Protein AF-A0A8S0ZXY7-F1 (afdb_monomer_lite)

Secondary structure (DSSP, 8-state):
----HHHHHHHHHHHHHHHHTT----S--EETTEEP-HHHHHHHHHHTTHHHHHHHTTTHHHHHHHTTS-S-HHHHHHHHHHHHHHTHHHHHHHTSSS--HHHHHHHHHHHHHHTTS----------

Organism: Arctia plantaginis (NCBI:txid874455)

Radius of gyration: 17.63 Å; chains: 1; bounding box: 28×40×70 Å

Sequence (127 aa):
MDDAPERRGWVERLLAFMEERRTPIAACPTISKQPLDLYRLYLLVRDRGGFVEVTKNKTWKDIAGLLGIGASSSAAYTLRKHYTKNLLAYECHFDRGGIDPQPIINQVEASTKKKGGKSNSTSSAVF

InterPro domains:
  IPR001606 ARID DNA-binding domain [PF01388] (7-91)
  IPR001606 ARID DNA-binding domain [PS51011] (4-95)
  IPR001606 ARID DNA-binding domain [SM00501] (5-96)
  IPR021906 SWI/SNF-like complex subunit BAF250/Osa [PTHR12656] (1-125)
  IPR036431 ARID DNA-binding domain superfamily [G3DSA:1.10.150.60] (1-110)
  IPR036431 ARID DNA-binding domain superfamily [SSF46774] (2-103)

pLDDT: mean 79.05, std 14.2, range [39.28, 92.12]

Structure (mmCIF, N/CA/C/O backbone):
data_AF-A0A8S0ZXY7-F1
#
_entry.id   AF-A0A8S0ZXY7-F1
#
loop_
_atom_site.group_PDB
_atom_site.id
_atom_site.type_symbol
_atom_site.label_atom_id
_atom_site.label_alt_id
_atom_site.label_comp_id
_atom_site.label_asym_id
_atom_site.label_entity_id
_atom_site.label_seq_id
_atom_site.pdbx_PDB_ins_code
_atom_site.Cartn_x
_atom_site.Cartn_y
_atom_site.Cartn_z
_atom_site.occupancy
_atom_site.B_iso_or_equiv
_atom_site.auth_seq_id
_atom_site.auth_comp_id
_atom_site.auth_asym_id
_atom_site.auth_atom_id
_atom_site.pdbx_PDB_model_num
ATOM 1 N N . MET A 1 1 ? 1.170 -12.611 -16.973 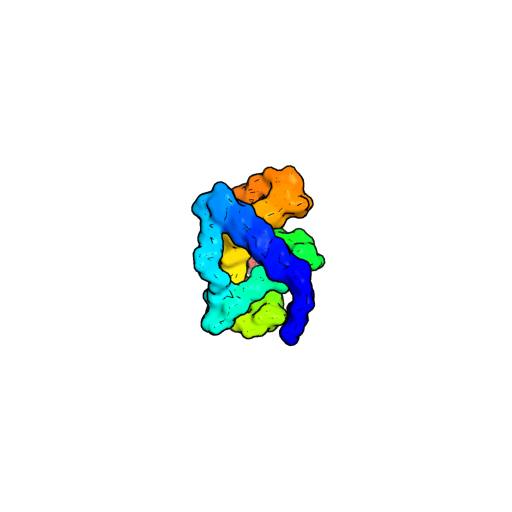1.00 43.72 1 MET A N 1
ATOM 2 C CA . MET A 1 1 ? 1.635 -11.215 -17.100 1.00 43.72 1 MET A CA 1
ATOM 3 C C . MET A 1 1 ? 0.390 -10.409 -17.396 1.00 43.72 1 MET A C 1
ATOM 5 O O . MET A 1 1 ? 0.049 -10.229 -18.552 1.00 43.72 1 MET A O 1
ATOM 9 N N . ASP A 1 2 ? -0.388 -10.092 -16.363 1.00 49.75 2 ASP A N 1
ATOM 10 C CA . ASP A 1 2 ? -1.665 -9.400 -16.527 1.00 49.75 2 ASP A CA 1
ATOM 11 C C . ASP A 1 2 ? -1.375 -7.965 -16.972 1.00 49.75 2 ASP A C 1
ATOM 13 O O . ASP A 1 2 ? -1.088 -7.112 -16.148 1.00 49.75 2 ASP A O 1
ATOM 17 N N . ASP A 1 3 ? -1.335 -7.685 -18.265 1.00 49.88 3 ASP A N 1
ATOM 18 C CA . ASP A 1 3 ? -1.074 -6.352 -18.818 1.00 49.88 3 ASP A CA 1
ATOM 19 C C . ASP A 1 3 ? -2.345 -5.489 -18.7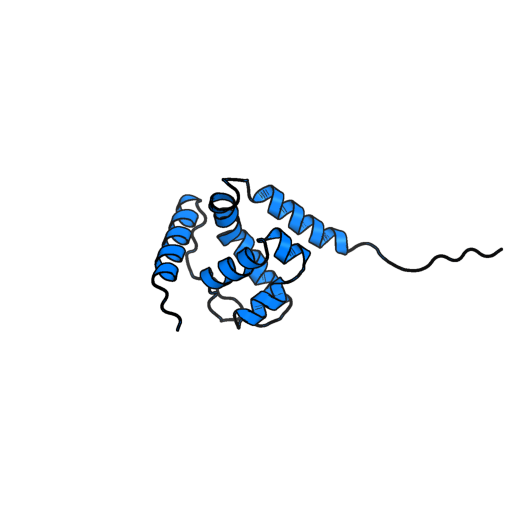11 1.00 49.88 3 ASP A C 1
ATOM 21 O O . ASP A 1 3 ? -3.000 -5.168 -19.695 1.00 49.88 3 ASP A O 1
ATOM 25 N N . ALA A 1 4 ? -2.768 -5.170 -17.483 1.00 60.09 4 ALA A N 1
ATOM 26 C CA . ALA A 1 4 ? -3.842 -4.207 -17.270 1.00 60.09 4 ALA A CA 1
ATOM 27 C C . ALA A 1 4 ? -3.246 -2.802 -17.478 1.00 60.09 4 ALA A C 1
ATOM 29 O O . ALA A 1 4 ? -2.447 -2.375 -16.634 1.00 60.09 4 ALA A O 1
ATOM 30 N N . PRO A 1 5 ? -3.597 -2.064 -18.549 1.00 65.44 5 PRO A N 1
ATOM 31 C CA . PRO A 1 5 ? -3.079 -0.711 -18.791 1.00 65.44 5 PRO A CA 1
ATOM 32 C C . PRO A 1 5 ? -3.347 0.226 -17.600 1.00 65.44 5 PRO A C 1
ATOM 34 O O . PRO A 1 5 ? -2.559 1.124 -17.303 1.00 65.44 5 PRO A O 1
ATOM 37 N N . GLU A 1 6 ? -4.400 -0.059 -16.833 1.00 75.62 6 GLU A N 1
ATOM 38 C CA . GLU A 1 6 ? -4.758 0.652 -15.607 1.00 75.62 6 GLU A CA 1
ATOM 39 C C . GLU A 1 6 ? -3.744 0.486 -14.469 1.00 75.62 6 GLU A C 1
ATOM 41 O O . GLU A 1 6 ? -3.610 1.395 -13.648 1.00 75.62 6 GLU A O 1
ATOM 46 N N . ARG A 1 7 ? -2.987 -0.624 -14.416 1.00 82.31 7 ARG A N 1
ATOM 47 C CA . ARG A 1 7 ? -1.962 -0.831 -13.379 1.00 82.31 7 ARG A CA 1
ATOM 48 C C . ARG A 1 7 ? -0.914 0.265 -13.451 1.00 82.31 7 ARG A C 1
ATOM 50 O O . ARG A 1 7 ? -0.594 0.868 -12.432 1.00 82.31 7 ARG A O 1
ATOM 57 N N . ARG A 1 8 ? -0.363 0.495 -14.645 1.00 81.19 8 ARG A N 1
ATOM 58 C CA . ARG A 1 8 ? 0.743 1.438 -14.840 1.00 81.19 8 ARG A CA 1
ATOM 59 C C . ARG A 1 8 ? 0.298 2.854 -14.491 1.00 81.19 8 ARG A C 1
ATOM 61 O O . ARG A 1 8 ? 0.897 3.462 -13.614 1.00 81.19 8 ARG A O 1
ATOM 68 N N . GLY A 1 9 ? -0.842 3.285 -15.034 1.00 86.50 9 GLY A N 1
ATOM 69 C CA . GLY A 1 9 ? -1.401 4.604 -14.735 1.00 86.50 9 GLY A CA 1
ATOM 70 C C . GLY A 1 9 ? -1.828 4.782 -13.272 1.00 86.50 9 GLY A C 1
ATOM 71 O O . GLY A 1 9 ? -1.786 5.889 -12.738 1.00 86.50 9 GLY A O 1
ATOM 72 N N . TRP A 1 10 ? -2.234 3.717 -12.575 1.00 87.25 10 TRP A N 1
ATOM 73 C CA . TRP A 1 10 ? -2.478 3.789 -11.132 1.00 87.25 10 TRP A CA 1
ATOM 74 C C . TRP A 1 10 ? -1.175 3.935 -10.339 1.00 87.25 10 TRP A C 1
ATOM 76 O O . TRP A 1 10 ? -1.094 4.795 -9.463 1.00 87.25 10 TRP A O 1
ATOM 86 N N . VAL A 1 11 ? -0.146 3.149 -10.672 1.00 86.12 11 VAL A N 1
ATOM 87 C CA . VAL A 1 11 ? 1.166 3.230 -10.015 1.00 86.12 11 VAL A CA 1
ATOM 88 C C . VAL A 1 11 ? 1.803 4.598 -10.253 1.00 86.12 11 VAL A C 1
ATOM 90 O O . VAL A 1 11 ? 2.268 5.203 -9.298 1.00 86.12 11 VAL A O 1
ATOM 93 N N . GLU A 1 12 ? 1.769 5.138 -11.471 1.00 87.00 12 GLU A N 1
ATOM 94 C CA . GLU A 1 12 ? 2.288 6.481 -11.770 1.00 87.00 12 GLU A CA 1
ATOM 95 C C . GLU A 1 12 ? 1.591 7.566 -10.938 1.00 87.00 12 GLU A C 1
ATOM 97 O O . GLU A 1 12 ? 2.259 8.409 -10.339 1.00 87.00 12 GLU A O 1
ATOM 102 N N . ARG A 1 13 ? 0.258 7.501 -10.804 1.00 88.62 13 ARG A N 1
ATOM 103 C CA . ARG A 1 13 ? -0.499 8.418 -9.934 1.00 88.62 13 ARG A CA 1
ATOM 104 C C . ARG A 1 13 ? -0.114 8.282 -8.463 1.00 88.62 13 ARG A C 1
ATOM 106 O O . ARG A 1 13 ? -0.009 9.290 -7.770 1.00 88.62 13 ARG A O 1
ATOM 113 N N . LEU A 1 14 ? 0.102 7.056 -7.983 1.00 88.00 14 LEU A N 1
ATOM 114 C CA . LEU A 1 14 ? 0.582 6.812 -6.624 1.00 88.00 14 LEU A CA 1
ATOM 115 C C . LEU A 1 14 ? 1.979 7.414 -6.418 1.00 88.00 14 LEU A C 1
ATOM 117 O O . LEU A 1 14 ? 2.207 8.081 -5.414 1.00 88.00 14 LEU A O 1
ATOM 121 N N . LEU A 1 15 ? 2.904 7.195 -7.356 1.00 86.62 15 LEU A N 1
ATOM 122 C CA . LEU A 1 15 ? 4.267 7.724 -7.289 1.00 86.62 15 LEU A CA 1
ATOM 123 C C . LEU A 1 15 ? 4.262 9.257 -7.244 1.00 86.62 15 LEU A C 1
ATOM 125 O O . LEU A 1 15 ? 4.882 9.829 -6.350 1.00 86.62 15 LEU A O 1
ATOM 129 N N . ALA A 1 16 ? 3.495 9.901 -8.128 1.00 88.88 16 ALA A N 1
ATOM 130 C CA . ALA A 1 16 ? 3.340 11.354 -8.154 1.00 88.88 16 ALA A CA 1
ATOM 131 C C . ALA A 1 16 ? 2.748 11.899 -6.840 1.00 88.88 16 ALA A C 1
ATOM 133 O O . ALA A 1 16 ? 3.259 12.863 -6.275 1.00 88.88 16 ALA A O 1
ATOM 134 N N . PHE A 1 17 ? 1.716 11.242 -6.296 1.00 87.44 17 PHE A N 1
ATOM 135 C CA . PHE A 1 17 ? 1.129 11.614 -5.003 1.00 87.44 17 PHE A CA 1
ATOM 136 C C . PHE A 1 17 ? 2.134 11.498 -3.848 1.00 87.44 17 PHE A C 1
ATOM 138 O O . PHE A 1 17 ? 2.163 12.322 -2.935 1.00 87.44 17 PHE A O 1
ATOM 145 N N . MET A 1 18 ? 2.968 10.462 -3.872 1.00 85.75 18 MET A N 1
ATOM 146 C CA . MET A 1 18 ? 3.981 10.231 -2.845 1.00 85.75 18 MET A CA 1
ATOM 147 C C . MET A 1 18 ? 5.139 11.230 -2.930 1.00 85.75 18 MET A C 1
ATOM 149 O O . MET A 1 18 ? 5.666 11.629 -1.887 1.00 85.75 18 MET A O 1
ATOM 153 N N . GLU A 1 19 ? 5.505 11.647 -4.142 1.00 86.44 19 GLU A N 1
ATOM 154 C CA . GLU A 1 19 ? 6.495 12.693 -4.407 1.00 86.44 19 GLU A CA 1
ATOM 155 C C . GLU A 1 19 ? 6.032 14.061 -3.891 1.00 86.44 19 GLU A C 1
ATOM 157 O O . GLU A 1 19 ? 6.759 14.692 -3.122 1.00 86.44 19 GLU A O 1
ATOM 162 N N . GLU A 1 20 ? 4.788 14.455 -4.184 1.00 86.69 20 GLU A N 1
ATOM 163 C CA . GLU A 1 20 ? 4.174 15.691 -3.666 1.00 86.69 20 GLU A CA 1
ATOM 164 C C . GLU A 1 20 ? 4.186 15.729 -2.126 1.00 86.69 20 GLU A C 1
ATOM 166 O O . GLU A 1 20 ? 4.494 16.736 -1.487 1.00 86.69 20 GLU A O 1
ATOM 171 N N . ARG A 1 21 ? 3.953 14.577 -1.487 1.00 79.62 21 ARG A N 1
ATOM 172 C CA . ARG A 1 21 ? 3.978 14.438 -0.020 1.00 79.62 21 ARG A CA 1
ATOM 173 C C . ARG A 1 21 ? 5.383 14.360 0.585 1.00 79.62 21 ARG A C 1
ATOM 175 O O . ARG A 1 21 ? 5.509 14.044 1.768 1.00 79.62 21 ARG A O 1
ATOM 182 N N . ARG A 1 22 ? 6.439 14.637 -0.192 1.00 79.50 22 ARG A N 1
ATOM 183 C CA . ARG A 1 22 ? 7.858 14.552 0.219 1.00 79.50 22 ARG A CA 1
ATOM 184 C C . ARG A 1 22 ? 8.278 13.156 0.692 1.00 79.50 22 ARG A C 1
ATOM 186 O O . ARG A 1 22 ? 9.208 13.003 1.483 1.00 79.50 22 ARG A O 1
ATOM 193 N N . THR A 1 23 ? 7.609 12.121 0.195 1.00 78.12 23 THR A N 1
ATOM 194 C CA . THR A 1 23 ? 7.885 10.714 0.512 1.00 78.12 23 THR A CA 1
ATOM 195 C C . THR A 1 23 ? 8.049 9.880 -0.764 1.00 78.12 23 THR A C 1
ATOM 197 O O . THR A 1 23 ? 7.361 8.874 -0.919 1.00 78.12 23 THR A O 1
ATOM 200 N N . PRO A 1 24 ? 8.937 10.266 -1.701 1.00 77.56 24 PRO A N 1
ATOM 201 C CA . PRO A 1 24 ? 9.020 9.623 -3.007 1.00 77.56 24 PRO A CA 1
ATOM 202 C C . PRO A 1 24 ? 9.370 8.137 -2.879 1.00 77.56 24 PRO A C 1
ATOM 204 O O . PRO A 1 24 ? 10.268 7.735 -2.130 1.00 77.56 24 PRO A O 1
ATOM 207 N N . ILE A 1 25 ? 8.664 7.303 -3.640 1.00 78.69 25 ILE A N 1
ATOM 208 C CA . ILE A 1 25 ? 8.990 5.884 -3.780 1.00 78.69 25 ILE A CA 1
ATOM 209 C C . ILE A 1 25 ? 10.075 5.790 -4.859 1.00 78.69 25 ILE A C 1
ATOM 211 O O . ILE A 1 25 ? 9.794 5.518 -6.021 1.00 78.69 25 ILE A O 1
ATOM 215 N N . ALA A 1 26 ? 11.324 6.053 -4.468 1.00 66.31 26 ALA A N 1
ATOM 216 C CA . ALA A 1 26 ? 12.467 6.091 -5.388 1.00 66.31 26 ALA A CA 1
ATOM 217 C C . ALA A 1 26 ? 12.734 4.747 -6.098 1.00 66.31 26 ALA A C 1
ATOM 219 O O . ALA A 1 26 ? 13.340 4.713 -7.164 1.00 66.31 26 ALA A O 1
ATOM 220 N N . ALA A 1 27 ? 12.282 3.634 -5.513 1.00 67.81 27 ALA A N 1
ATOM 221 C CA . ALA A 1 27 ? 12.344 2.311 -6.119 1.00 67.81 27 ALA A CA 1
ATOM 222 C C . ALA A 1 27 ? 11.146 1.468 -5.677 1.00 67.81 27 ALA A C 1
ATOM 224 O O . ALA A 1 27 ? 10.683 1.588 -4.537 1.00 67.81 27 ALA A O 1
ATOM 225 N N . CYS A 1 28 ? 10.678 0.580 -6.563 1.00 70.62 28 CYS A N 1
ATOM 226 C CA . CYS A 1 28 ? 9.681 -0.422 -6.200 1.00 70.62 28 CYS A CA 1
ATOM 227 C C . CYS A 1 28 ? 10.192 -1.202 -4.977 1.00 70.62 28 CYS A C 1
ATOM 229 O O . CYS A 1 28 ? 11.269 -1.802 -5.053 1.00 70.62 28 CYS A O 1
ATOM 231 N N . PRO A 1 29 ? 9.473 -1.183 -3.841 1.00 77.19 29 PRO A N 1
ATOM 232 C CA . PRO A 1 29 ? 9.930 -1.879 -2.651 1.00 77.19 29 PRO A CA 1
ATOM 233 C C . PRO A 1 29 ? 10.082 -3.370 -2.958 1.00 77.19 29 PRO A C 1
ATOM 235 O O . PRO A 1 29 ? 9.205 -3.984 -3.553 1.00 77.19 29 PRO A O 1
ATOM 238 N N . THR A 1 30 ? 11.202 -3.963 -2.565 1.00 82.25 30 THR A N 1
ATOM 239 C CA . THR A 1 30 ? 11.445 -5.403 -2.710 1.00 82.25 30 THR A CA 1
ATOM 240 C C . THR A 1 30 ? 11.352 -6.084 -1.356 1.00 82.25 30 THR A C 1
ATOM 242 O O . THR A 1 30 ? 12.004 -5.655 -0.403 1.00 82.25 30 THR A O 1
ATOM 245 N N . ILE A 1 31 ? 10.598 -7.179 -1.271 1.00 83.69 31 ILE A N 1
ATOM 246 C CA . ILE A 1 31 ? 10.504 -8.008 -0.066 1.00 83.69 31 ILE A CA 1
ATOM 247 C C . ILE A 1 31 ? 11.085 -9.377 -0.392 1.00 83.69 31 ILE A C 1
ATOM 249 O O . ILE A 1 31 ? 10.649 -10.034 -1.327 1.00 83.69 31 ILE A O 1
ATOM 253 N N . SER A 1 32 ? 12.087 -9.815 0.372 1.00 78.00 32 SER A N 1
ATOM 254 C CA . SER A 1 32 ? 12.734 -11.120 0.172 1.00 78.00 32 SER A CA 1
ATOM 255 C C . SER A 1 32 ? 13.239 -11.356 -1.266 1.00 78.00 32 SER A C 1
ATOM 257 O O . SER A 1 32 ? 13.098 -12.452 -1.803 1.00 78.00 32 SER A O 1
ATOM 259 N N . LYS A 1 33 ? 13.832 -10.324 -1.890 1.00 78.75 33 LYS A N 1
ATOM 260 C CA . LYS A 1 33 ? 14.311 -10.321 -3.293 1.00 78.75 33 LYS A CA 1
ATOM 261 C C . LYS A 1 33 ? 13.207 -10.423 -4.361 1.00 78.75 33 LYS A C 1
ATOM 263 O O . LYS A 1 33 ? 13.527 -10.523 -5.539 1.00 78.75 33 LYS A O 1
ATOM 268 N N . GLN A 1 34 ? 11.934 -10.355 -3.972 1.00 81.00 34 GLN A N 1
ATOM 269 C CA . GLN A 1 34 ? 10.796 -10.249 -4.884 1.00 81.00 34 GLN A CA 1
ATOM 270 C C . GLN A 1 34 ? 10.347 -8.783 -5.000 1.00 81.00 34 GLN A C 1
ATOM 272 O O . GLN A 1 34 ? 10.194 -8.119 -3.966 1.00 81.00 34 GLN A O 1
ATOM 277 N N . PRO A 1 35 ? 10.146 -8.251 -6.219 1.00 83.00 35 PRO A N 1
ATOM 278 C CA . PRO A 1 35 ? 9.551 -6.932 -6.406 1.00 83.00 35 PRO A CA 1
ATOM 279 C C . PRO A 1 35 ? 8.110 -6.933 -5.891 1.00 83.00 35 PRO A C 1
ATOM 281 O O . PRO A 1 35 ? 7.317 -7.810 -6.228 1.00 83.00 35 PRO A O 1
ATOM 284 N N . LEU A 1 36 ? 7.769 -5.959 -5.048 1.00 85.19 36 LEU A N 1
ATOM 285 C CA . LEU A 1 36 ? 6.427 -5.851 -4.495 1.00 85.19 36 LEU A CA 1
ATOM 286 C C . LEU A 1 36 ? 5.477 -5.238 -5.522 1.00 85.19 36 LEU A C 1
ATOM 288 O O . LEU A 1 36 ? 5.630 -4.081 -5.914 1.00 85.19 36 LEU A O 1
ATOM 292 N N . ASP A 1 37 ? 4.441 -5.988 -5.883 1.00 87.38 37 ASP A N 1
ATOM 293 C CA . ASP A 1 37 ? 3.346 -5.472 -6.698 1.00 87.38 37 ASP A CA 1
ATOM 294 C C . ASP A 1 37 ? 2.406 -4.613 -5.833 1.00 87.38 37 ASP A C 1
ATOM 296 O O . ASP A 1 37 ? 1.498 -5.115 -5.163 1.00 87.38 37 ASP A O 1
ATOM 300 N N . LEU A 1 38 ? 2.658 -3.299 -5.821 1.00 86.94 38 LEU A N 1
ATOM 301 C CA . LEU A 1 38 ? 1.876 -2.315 -5.063 1.00 86.94 38 LEU A CA 1
ATOM 302 C C . LEU A 1 38 ? 0.401 -2.286 -5.482 1.00 86.94 38 LEU A C 1
ATOM 304 O O . LEU A 1 38 ? -0.465 -2.078 -4.635 1.00 86.94 38 LEU A O 1
ATOM 308 N N . TYR A 1 39 ? 0.114 -2.513 -6.766 1.00 87.75 39 TYR A N 1
ATOM 309 C CA . TYR A 1 39 ? -1.247 -2.494 -7.292 1.00 87.75 39 TYR A CA 1
ATOM 310 C C . TYR A 1 39 ? -2.040 -3.697 -6.788 1.00 87.75 39 TYR A C 1
ATOM 312 O O . TYR A 1 39 ? -3.115 -3.539 -6.209 1.00 87.75 39 TYR A O 1
ATOM 320 N N . ARG A 1 40 ? -1.478 -4.905 -6.922 1.00 88.69 40 ARG A N 1
ATOM 321 C CA . ARG A 1 40 ? -2.095 -6.121 -6.370 1.00 88.69 40 ARG A CA 1
ATOM 322 C C . ARG A 1 40 ? -2.250 -6.042 -4.860 1.00 88.69 40 ARG A C 1
ATOM 324 O O . ARG A 1 40 ? -3.286 -6.436 -4.335 1.00 88.69 40 ARG A O 1
ATOM 331 N N . LEU A 1 41 ? -1.239 -5.521 -4.168 1.00 89.81 41 LEU A N 1
ATOM 332 C CA . LEU A 1 41 ? -1.291 -5.327 -2.726 1.00 89.81 41 LEU A CA 1
ATOM 333 C C . LEU A 1 41 ? -2.446 -4.398 -2.323 1.00 89.81 41 LEU A C 1
ATOM 335 O O . LEU A 1 41 ? -3.204 -4.741 -1.419 1.00 89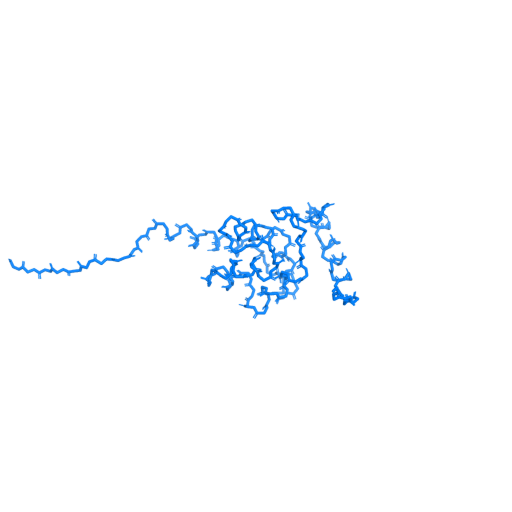.81 41 LEU A O 1
ATOM 339 N N . TYR A 1 42 ? -2.599 -3.256 -2.998 1.00 89.38 42 TYR A N 1
ATOM 340 C CA . TYR A 1 42 ? -3.701 -2.328 -2.749 1.00 89.38 42 TYR A CA 1
ATOM 341 C C . TYR A 1 42 ? -5.062 -2.983 -2.999 1.00 89.38 42 TYR A C 1
ATOM 343 O O . TYR A 1 42 ? -5.933 -2.907 -2.137 1.00 89.38 42 TYR A O 1
ATOM 351 N N . LEU A 1 43 ? -5.228 -3.704 -4.112 1.00 89.56 43 LEU A N 1
ATOM 352 C CA . LEU A 1 43 ? -6.471 -4.423 -4.407 1.00 89.56 43 LEU A CA 1
ATOM 353 C C . LEU A 1 43 ? -6.813 -5.463 -3.334 1.00 89.56 43 LEU A C 1
ATOM 355 O O . LEU A 1 43 ? -7.937 -5.470 -2.845 1.00 89.56 43 LEU A O 1
ATOM 359 N N . LEU A 1 44 ? -5.850 -6.300 -2.934 1.00 91.56 44 LEU A N 1
ATOM 360 C CA . LEU A 1 44 ? -6.052 -7.341 -1.919 1.00 91.56 44 LEU A CA 1
ATOM 361 C C . LEU A 1 44 ? -6.408 -6.765 -0.546 1.00 91.56 44 LEU A C 1
ATOM 363 O O . LEU A 1 44 ? -7.174 -7.373 0.200 1.00 91.56 44 LEU A O 1
ATOM 367 N N . VAL A 1 45 ? -5.830 -5.617 -0.185 1.00 90.56 45 VAL A N 1
ATOM 368 C CA . VAL A 1 45 ? -6.147 -4.950 1.080 1.00 90.56 45 VAL A CA 1
ATOM 369 C C . VAL A 1 45 ? -7.510 -4.273 1.006 1.00 90.56 45 VAL A C 1
ATOM 371 O O . VAL A 1 45 ? -8.308 -4.436 1.928 1.00 90.56 45 VAL A O 1
ATOM 374 N N . ARG A 1 46 ? -7.808 -3.577 -0.096 1.00 88.00 46 ARG A N 1
ATOM 375 C CA . ARG A 1 46 ? -9.100 -2.921 -0.326 1.00 88.00 46 ARG A CA 1
ATOM 376 C C . ARG A 1 46 ? -10.256 -3.922 -0.316 1.00 88.00 46 ARG A C 1
ATOM 378 O O . ARG A 1 46 ? -11.237 -3.692 0.379 1.00 88.00 46 ARG A O 1
ATOM 385 N N . ASP A 1 47 ? -10.106 -5.050 -1.007 1.00 90.31 47 ASP A N 1
ATOM 386 C CA . ASP A 1 47 ? -11.097 -6.136 -1.060 1.00 90.31 47 ASP A CA 1
ATOM 387 C C . ASP A 1 47 ? -11.434 -6.695 0.335 1.00 90.31 47 ASP A C 1
ATOM 389 O O . ASP A 1 47 ? -12.578 -7.020 0.640 1.00 90.31 47 ASP A O 1
ATOM 393 N N . ARG A 1 48 ? -10.451 -6.705 1.243 1.00 89.38 48 ARG A N 1
ATOM 394 C CA . ARG A 1 48 ? -10.616 -7.147 2.636 1.00 89.38 48 ARG A CA 1
ATOM 395 C C . ARG A 1 48 ? -11.112 -6.063 3.596 1.00 89.38 48 ARG A C 1
ATOM 397 O O . ARG A 1 48 ? -11.131 -6.313 4.800 1.00 89.38 48 ARG A O 1
ATOM 404 N N . GLY A 1 49 ? -11.479 -4.877 3.109 1.00 87.12 49 GLY A N 1
ATOM 405 C CA . GLY A 1 49 ? -11.964 -3.767 3.941 1.00 87.12 49 GLY A CA 1
ATOM 406 C C . GLY A 1 49 ? -10.884 -2.778 4.402 1.00 87.12 49 GLY A C 1
ATOM 407 O O . GLY A 1 49 ? -11.093 -2.024 5.355 1.00 87.12 49 GLY A O 1
ATOM 408 N N . GLY A 1 50 ? -9.720 -2.770 3.749 1.00 89.38 50 GLY A N 1
ATOM 409 C CA . GLY A 1 50 ? -8.655 -1.793 3.973 1.00 89.38 50 GLY A CA 1
ATOM 410 C C . GLY A 1 50 ? -7.635 -2.191 5.043 1.00 89.38 50 GLY A C 1
ATOM 411 O O . GLY A 1 50 ? -7.685 -3.264 5.656 1.00 89.38 50 GLY A O 1
ATOM 412 N N . PHE A 1 51 ? -6.670 -1.300 5.284 1.00 88.19 51 PHE A N 1
ATOM 413 C CA . PHE A 1 51 ? -5.511 -1.575 6.147 1.00 88.19 51 PHE A CA 1
ATOM 414 C C . PHE A 1 51 ? -5.881 -2.029 7.571 1.00 88.19 51 PHE A C 1
ATOM 416 O O . PHE A 1 51 ? -5.229 -2.907 8.153 1.00 88.19 51 PHE A O 1
ATOM 423 N N . VAL A 1 52 ? -6.927 -1.426 8.144 1.00 86.81 52 VAL A N 1
ATOM 424 C CA . VAL A 1 52 ? -7.385 -1.693 9.515 1.00 86.81 52 VAL A CA 1
ATOM 425 C C . VAL A 1 52 ? -7.906 -3.117 9.648 1.00 86.81 52 VAL A C 1
ATOM 427 O O . VAL A 1 52 ? -7.465 -3.840 10.543 1.00 86.81 52 VAL A O 1
ATOM 430 N N . GLU A 1 53 ? -8.797 -3.537 8.750 1.00 89.44 53 GLU A N 1
ATOM 431 C CA . GLU A 1 53 ? -9.436 -4.851 8.826 1.00 89.44 53 GLU A CA 1
ATOM 432 C C . GLU A 1 53 ? -8.428 -5.967 8.527 1.00 89.44 53 GLU A C 1
ATOM 434 O O . GLU A 1 53 ? -8.345 -6.947 9.268 1.00 89.44 53 GLU A O 1
ATOM 439 N N . VAL A 1 54 ? -7.546 -5.770 7.539 1.00 90.88 54 VAL A N 1
ATOM 440 C CA . VAL A 1 54 ? -6.446 -6.708 7.257 1.00 90.88 54 VAL A CA 1
ATOM 441 C C . VAL A 1 54 ? -5.537 -6.895 8.471 1.00 90.88 54 VAL A C 1
ATOM 443 O O . VAL A 1 54 ? -5.116 -8.012 8.798 1.00 90.88 54 VAL A O 1
ATOM 446 N N . THR A 1 55 ? -5.238 -5.807 9.182 1.00 87.75 55 THR A N 1
ATOM 447 C CA . THR A 1 55 ? -4.386 -5.883 10.368 1.00 87.75 55 THR A CA 1
ATOM 448 C C . THR A 1 55 ? -5.087 -6.534 11.551 1.00 87.75 55 THR A C 1
ATOM 450 O O . THR A 1 55 ? -4.488 -7.372 12.231 1.00 87.75 55 THR A O 1
ATOM 453 N N . LYS A 1 56 ? -6.355 -6.194 11.778 1.00 87.12 56 LYS A N 1
ATOM 454 C CA . LYS A 1 56 ? -7.188 -6.770 12.834 1.00 87.12 56 LYS A CA 1
ATOM 455 C C . LYS A 1 56 ? -7.391 -8.273 12.636 1.00 87.12 56 LYS A C 1
ATOM 457 O O . LYS A 1 56 ? -7.199 -9.038 13.583 1.00 87.12 56 LYS A O 1
ATOM 462 N N . ASN A 1 57 ? -7.648 -8.701 11.400 1.00 89.56 57 ASN A N 1
ATOM 463 C CA . ASN A 1 57 ? -7.840 -10.106 11.036 1.00 89.56 57 ASN A CA 1
ATOM 464 C C . ASN A 1 57 ? -6.517 -10.863 10.832 1.00 89.56 57 ASN A C 1
ATOM 466 O O . ASN A 1 57 ? -6.528 -12.067 10.590 1.00 89.56 57 ASN A O 1
ATOM 470 N N . LYS A 1 58 ? -5.364 -10.187 10.959 1.00 88.06 58 LYS A N 1
ATOM 471 C CA . LYS A 1 58 ? -4.016 -10.759 10.781 1.00 88.06 58 LYS A CA 1
ATOM 472 C C . LYS A 1 58 ? -3.819 -11.453 9.426 1.00 88.06 58 LYS A C 1
ATOM 474 O O . LYS A 1 58 ? -3.045 -12.403 9.313 1.00 88.06 58 LYS A O 1
ATOM 479 N N . THR A 1 59 ? -4.471 -10.952 8.383 1.00 92.12 59 THR A N 1
ATOM 480 C CA . THR A 1 59 ? -4.454 -11.554 7.041 1.00 92.12 59 THR A CA 1
ATOM 481 C C . THR A 1 59 ? -3.248 -11.138 6.198 1.00 92.12 59 THR A C 1
ATOM 483 O O . THR A 1 59 ? -3.055 -11.663 5.109 1.00 92.12 59 THR A O 1
ATOM 486 N N . TRP A 1 60 ? -2.356 -10.287 6.720 1.00 91.12 60 TRP A N 1
ATOM 487 C CA . TRP A 1 60 ? -1.095 -9.903 6.064 1.00 91.12 60 TRP A CA 1
ATOM 488 C C . TRP A 1 60 ? -0.248 -11.085 5.581 1.00 91.12 60 TRP A C 1
ATOM 490 O O . TRP A 1 60 ? 0.363 -11.007 4.520 1.00 91.12 60 TRP A O 1
ATOM 500 N N . LYS A 1 61 ? -0.207 -12.181 6.350 1.00 91.81 61 LYS A N 1
ATOM 501 C CA . LYS A 1 61 ? 0.542 -13.394 5.986 1.00 91.81 61 LYS A CA 1
ATOM 502 C C . LYS A 1 61 ? -0.047 -14.080 4.753 1.00 91.81 61 LYS A C 1
ATOM 504 O O . LYS A 1 61 ? 0.696 -14.559 3.906 1.00 91.81 61 LYS A O 1
ATOM 509 N N . ASP A 1 62 ? -1.371 -14.094 4.668 1.00 91.94 62 ASP A N 1
ATOM 510 C CA . ASP A 1 62 ? -2.115 -14.660 3.548 1.00 91.94 62 ASP A CA 1
ATOM 511 C C . ASP A 1 62 ? -1.902 -13.817 2.283 1.00 91.94 62 ASP A C 1
ATOM 513 O O . ASP A 1 62 ? -1.509 -14.337 1.246 1.00 91.94 62 ASP A O 1
ATOM 517 N N . ILE A 1 63 ? -1.997 -12.488 2.409 1.00 92.06 63 ILE A N 1
ATOM 518 C CA . ILE A 1 63 ? -1.708 -11.534 1.326 1.00 92.06 63 ILE A CA 1
ATOM 519 C C . ILE A 1 63 ? -0.262 -11.681 0.824 1.00 92.06 63 ILE A C 1
ATOM 521 O O . ILE A 1 63 ? -0.030 -11.707 -0.382 1.00 92.06 63 ILE A O 1
ATOM 525 N N . ALA A 1 64 ? 0.716 -11.826 1.726 1.00 91.25 64 ALA A N 1
ATOM 526 C CA . ALA A 1 64 ? 2.112 -12.072 1.354 1.00 91.25 64 ALA A CA 1
ATOM 527 C C . ALA A 1 64 ? 2.298 -13.404 0.598 1.00 91.25 64 ALA A C 1
ATOM 529 O O . ALA A 1 64 ? 3.122 -13.484 -0.316 1.00 91.25 64 ALA A O 1
ATOM 530 N N . GLY A 1 65 ? 1.523 -14.433 0.957 1.00 90.94 65 GLY A N 1
ATOM 531 C CA . GLY A 1 65 ? 1.461 -15.701 0.230 1.00 90.94 65 GLY A CA 1
ATOM 532 C C . GLY A 1 65 ? 0.876 -15.539 -1.174 1.00 90.94 65 GLY A C 1
ATOM 533 O O . GLY A 1 65 ? 1.485 -15.995 -2.137 1.00 90.94 65 GLY A O 1
ATOM 534 N N . LEU A 1 66 ? -0.241 -14.816 -1.304 1.00 90.31 66 LEU A N 1
ATOM 535 C CA . LEU A 1 66 ? -0.901 -14.534 -2.587 1.00 90.31 66 LEU A CA 1
ATOM 536 C C . LEU A 1 66 ? -0.024 -13.713 -3.546 1.00 90.31 66 LEU A C 1
ATOM 538 O O . LEU A 1 66 ? -0.085 -13.900 -4.758 1.00 90.31 66 LEU A O 1
ATOM 542 N N . LEU A 1 67 ? 0.812 -12.824 -3.007 1.00 87.88 67 LEU A N 1
ATOM 543 C CA . LEU A 1 67 ? 1.795 -12.050 -3.772 1.00 87.88 67 LEU A CA 1
ATOM 544 C C . LEU A 1 67 ? 3.026 -12.870 -4.196 1.00 87.88 67 LEU A C 1
ATOM 546 O O . LEU A 1 67 ? 3.871 -12.349 -4.917 1.00 87.88 67 LEU A O 1
ATOM 550 N N . GLY A 1 68 ? 3.166 -14.119 -3.740 1.00 86.69 68 GLY A N 1
ATOM 551 C CA . GLY A 1 68 ? 4.336 -14.954 -4.034 1.00 86.69 68 GLY A CA 1
ATOM 552 C C . GLY A 1 68 ? 5.609 -14.552 -3.277 1.00 86.69 68 GLY A C 1
ATOM 553 O O . GLY A 1 68 ? 6.691 -15.037 -3.592 1.00 86.69 68 GLY A O 1
ATOM 554 N N . ILE A 1 69 ? 5.499 -13.684 -2.265 1.00 87.00 69 ILE A N 1
ATOM 555 C CA . ILE A 1 69 ? 6.629 -13.228 -1.433 1.00 87.00 69 ILE A CA 1
ATOM 556 C C . ILE A 1 69 ? 6.982 -14.284 -0.376 1.00 87.00 69 ILE A C 1
ATOM 558 O O . ILE A 1 69 ? 8.137 -14.422 0.023 1.00 87.00 69 ILE A O 1
ATOM 562 N N . GLY A 1 70 ? 5.972 -15.024 0.082 1.00 86.56 70 GLY A N 1
ATOM 563 C CA . GLY A 1 70 ? 6.092 -16.066 1.094 1.00 86.56 70 GLY A CA 1
ATOM 564 C C . GLY A 1 70 ? 5.247 -15.761 2.328 1.00 86.56 70 GLY A C 1
ATOM 565 O O . GLY A 1 70 ? 5.264 -14.654 2.868 1.00 86.56 70 GLY A O 1
ATOM 566 N N . ALA A 1 71 ? 4.519 -16.771 2.804 1.00 87.62 71 ALA A N 1
ATOM 567 C CA . ALA A 1 71 ? 3.622 -16.690 3.957 1.00 87.62 71 ALA A CA 1
ATOM 568 C C . ALA A 1 71 ? 4.384 -16.721 5.302 1.00 87.62 71 ALA A C 1
ATOM 570 O O . ALA A 1 71 ? 4.052 -17.485 6.209 1.00 87.62 71 ALA A O 1
ATOM 571 N N . SER A 1 72 ? 5.410 -15.879 5.435 1.00 87.75 72 SER A N 1
ATOM 572 C CA . SER A 1 72 ? 6.269 -15.778 6.619 1.00 87.75 72 SER A CA 1
ATOM 573 C C . SER A 1 72 ? 5.915 -14.556 7.464 1.00 87.75 72 SER A C 1
ATOM 575 O O . SER A 1 72 ? 5.553 -13.501 6.943 1.00 87.75 72 SER A O 1
ATOM 577 N N . SER A 1 73 ? 6.075 -14.660 8.786 1.00 86.06 73 SER A N 1
ATOM 578 C CA . SER A 1 73 ? 5.799 -13.552 9.717 1.00 86.06 73 SER A CA 1
ATOM 579 C C . SER A 1 73 ? 6.652 -12.310 9.430 1.00 86.06 73 SER A C 1
ATOM 581 O O . SER A 1 73 ? 6.160 -11.187 9.514 1.00 86.06 73 SER A O 1
ATOM 583 N N . SER A 1 74 ? 7.915 -12.506 9.042 1.00 86.88 74 SER A N 1
ATOM 584 C CA . SER A 1 74 ? 8.834 -11.435 8.639 1.00 86.88 74 SER A CA 1
ATOM 585 C C . SER A 1 74 ? 8.383 -10.738 7.352 1.00 86.88 74 SER A C 1
ATOM 587 O O . SER A 1 74 ? 8.357 -9.509 7.298 1.00 86.88 74 SER A O 1
ATOM 589 N N . ALA A 1 75 ? 7.969 -11.506 6.340 1.00 88.56 75 ALA A N 1
ATOM 590 C CA . ALA A 1 75 ? 7.428 -10.971 5.094 1.00 88.56 75 ALA A CA 1
ATOM 591 C C . ALA A 1 75 ? 6.149 -10.164 5.349 1.00 88.56 75 ALA A C 1
ATOM 593 O O . ALA A 1 75 ? 6.051 -9.027 4.899 1.00 88.56 75 ALA A O 1
ATOM 594 N N . ALA A 1 76 ? 5.219 -10.698 6.146 1.00 89.75 76 ALA A N 1
ATOM 595 C CA . ALA A 1 76 ? 3.986 -10.012 6.531 1.00 89.75 76 ALA A CA 1
ATOM 596 C C . ALA A 1 76 ? 4.249 -8.690 7.276 1.00 89.75 76 ALA A C 1
ATOM 598 O O . ALA A 1 76 ? 3.590 -7.685 7.009 1.00 89.75 76 ALA A O 1
ATOM 599 N N . TYR A 1 77 ? 5.224 -8.670 8.191 1.00 87.88 77 TYR A N 1
ATOM 600 C CA . TYR A 1 77 ? 5.603 -7.463 8.927 1.00 87.88 77 TYR A CA 1
ATOM 601 C C . TYR A 1 77 ? 6.172 -6.382 8.000 1.00 87.88 77 TYR A C 1
ATOM 603 O O . TYR A 1 77 ? 5.728 -5.232 8.030 1.00 87.88 77 TYR A O 1
ATOM 611 N N . THR A 1 78 ? 7.115 -6.760 7.135 1.00 89.31 78 THR A N 1
ATOM 612 C CA . THR A 1 78 ? 7.711 -5.856 6.144 1.00 89.31 78 THR A CA 1
ATOM 613 C C . THR A 1 78 ? 6.658 -5.351 5.154 1.00 89.31 78 THR A C 1
ATOM 615 O O . THR A 1 78 ? 6.607 -4.154 4.876 1.00 89.31 78 THR A O 1
ATOM 618 N N . LEU A 1 79 ? 5.754 -6.226 4.700 1.00 90.19 79 LEU A N 1
ATOM 619 C CA . LEU A 1 79 ? 4.642 -5.893 3.807 1.00 90.19 79 LEU A CA 1
ATOM 620 C C . LEU A 1 79 ? 3.718 -4.839 4.424 1.00 90.19 79 LEU A C 1
ATOM 622 O O . LEU A 1 79 ? 3.453 -3.813 3.797 1.00 90.19 79 LEU A O 1
ATOM 626 N N . ARG A 1 80 ? 3.303 -5.043 5.682 1.00 89.31 80 ARG A N 1
ATOM 627 C CA . ARG A 1 80 ? 2.504 -4.072 6.441 1.00 89.31 80 ARG A CA 1
ATOM 628 C C . ARG A 1 80 ? 3.224 -2.729 6.547 1.00 89.31 80 ARG A C 1
ATOM 630 O O . ARG A 1 80 ? 2.617 -1.701 6.278 1.00 89.31 80 ARG A O 1
ATOM 637 N N . LYS A 1 81 ? 4.517 -2.726 6.890 1.00 87.31 81 LYS A N 1
ATOM 638 C CA . LYS A 1 81 ? 5.315 -1.495 7.023 1.00 87.31 81 LYS A CA 1
ATOM 639 C C . LYS A 1 81 ? 5.383 -0.709 5.709 1.00 87.31 81 LYS A C 1
ATOM 641 O O . LYS A 1 81 ? 5.209 0.509 5.718 1.00 87.31 81 LYS A O 1
ATOM 646 N N . HIS A 1 82 ? 5.597 -1.393 4.583 1.00 87.62 82 HIS A N 1
ATOM 647 C CA . HIS A 1 82 ? 5.572 -0.757 3.264 1.00 87.62 82 HIS A CA 1
ATOM 648 C C . HI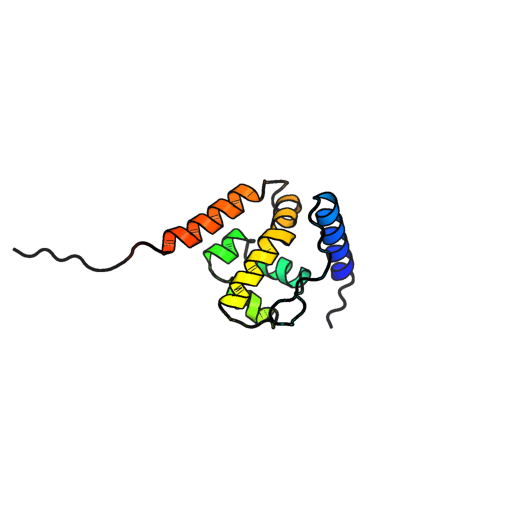S A 1 82 ? 4.185 -0.223 2.913 1.00 87.62 82 HIS A C 1
ATOM 650 O O . HIS A 1 82 ? 4.092 0.901 2.427 1.00 87.62 82 HIS A O 1
ATOM 656 N N . TYR A 1 83 ? 3.119 -0.973 3.209 1.00 89.31 83 TYR A N 1
ATOM 657 C CA . TYR A 1 83 ? 1.750 -0.506 2.997 1.00 89.31 83 TYR A CA 1
ATOM 658 C C . TYR A 1 83 ? 1.462 0.765 3.793 1.00 89.31 83 TYR A C 1
ATOM 660 O O . TYR A 1 83 ? 1.006 1.758 3.240 1.00 89.31 83 TYR A O 1
ATOM 668 N N . THR A 1 84 ? 1.779 0.769 5.087 1.00 88.25 84 THR A N 1
ATOM 669 C CA . THR A 1 84 ? 1.573 1.927 5.959 1.00 88.25 84 THR A CA 1
ATOM 670 C C . THR A 1 84 ? 2.301 3.167 5.454 1.00 88.25 84 THR A C 1
ATOM 672 O O . THR A 1 84 ? 1.738 4.256 5.457 1.00 88.25 84 THR A O 1
ATOM 675 N N . LYS A 1 85 ? 3.547 3.006 5.001 1.00 83.31 85 LYS A N 1
ATOM 676 C CA . LYS A 1 85 ? 4.358 4.131 4.538 1.00 83.31 85 LYS A CA 1
ATOM 677 C C . LYS A 1 85 ? 3.903 4.661 3.177 1.00 83.31 85 LYS A C 1
ATOM 679 O O . LYS A 1 85 ? 3.870 5.870 2.994 1.00 83.31 85 LYS A O 1
ATOM 684 N N . ASN A 1 86 ? 3.579 3.765 2.243 1.00 83.75 86 ASN A N 1
ATOM 685 C CA . ASN A 1 86 ? 3.420 4.105 0.828 1.00 83.75 86 ASN A CA 1
ATOM 686 C C . ASN A 1 86 ? 1.966 4.146 0.346 1.00 83.75 86 ASN A C 1
ATOM 688 O O . ASN A 1 86 ? 1.646 4.907 -0.554 1.00 83.75 86 ASN A O 1
ATOM 692 N N . LEU A 1 87 ? 1.093 3.311 0.908 1.00 86.69 87 LEU A N 1
ATOM 693 C CA . LEU A 1 87 ? -0.268 3.096 0.405 1.00 86.69 87 LEU A CA 1
ATOM 694 C C . LEU A 1 87 ? -1.337 3.651 1.338 1.00 86.69 87 LEU A C 1
ATOM 696 O O . LEU A 1 87 ? -2.347 4.154 0.860 1.00 86.69 87 LEU A O 1
ATOM 700 N N . LEU A 1 88 ? -1.119 3.618 2.655 1.00 86.56 88 LEU A N 1
ATOM 701 C CA . LEU A 1 88 ? -2.133 4.039 3.624 1.00 86.56 88 LEU A CA 1
ATOM 702 C C . LEU A 1 88 ? -2.540 5.500 3.435 1.00 86.56 88 LEU A C 1
ATOM 704 O O . LEU A 1 88 ? -3.716 5.820 3.534 1.00 86.56 88 LEU A O 1
ATOM 708 N N . ALA A 1 89 ? -1.590 6.383 3.134 1.00 85.31 89 ALA A N 1
ATOM 709 C CA . ALA A 1 89 ? -1.911 7.779 2.878 1.00 85.31 89 ALA A 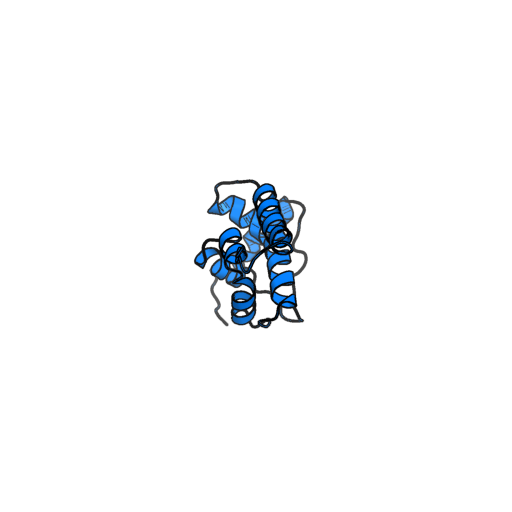CA 1
ATOM 710 C C . ALA A 1 89 ? -2.728 7.980 1.596 1.00 85.31 89 ALA A C 1
ATOM 712 O O . ALA A 1 89 ? -3.607 8.835 1.562 1.00 85.31 89 ALA A O 1
ATOM 713 N N . TYR A 1 90 ? -2.451 7.180 0.565 1.00 86.88 90 TYR A N 1
ATOM 714 C CA . TYR A 1 90 ? -3.220 7.187 -0.672 1.00 86.88 90 TYR A CA 1
ATOM 715 C C . TYR A 1 90 ? -4.642 6.655 -0.429 1.00 86.88 90 TYR A C 1
ATOM 717 O O . TYR A 1 90 ? -5.610 7.313 -0.793 1.00 86.88 90 TYR A O 1
ATOM 725 N N . GLU A 1 91 ? -4.790 5.528 0.277 1.00 86.44 91 GLU A N 1
ATOM 726 C CA . GLU A 1 91 ? -6.092 4.976 0.691 1.00 86.44 91 GLU A CA 1
ATOM 727 C C . GLU A 1 91 ? -6.893 5.987 1.525 1.00 86.44 91 GLU A C 1
ATOM 729 O O . GLU A 1 91 ? -8.065 6.237 1.263 1.00 86.44 91 GLU A O 1
ATOM 734 N N . CYS A 1 92 ? -6.249 6.633 2.495 1.00 85.50 92 CYS A N 1
ATOM 735 C CA . CYS A 1 92 ? -6.867 7.666 3.318 1.00 85.50 92 CYS A CA 1
ATOM 736 C C . CYS A 1 92 ? -7.388 8.854 2.500 1.00 85.50 92 CYS A C 1
ATOM 738 O O . CYS A 1 92 ? -8.468 9.380 2.771 1.00 85.50 92 CYS A O 1
ATOM 740 N N . HIS A 1 93 ? -6.620 9.274 1.498 1.00 82.88 93 HIS A N 1
ATOM 741 C CA . HIS A 1 93 ? -6.967 10.411 0.662 1.00 82.88 93 HIS A CA 1
ATOM 742 C C . HIS A 1 93 ? -8.099 10.083 -0.321 1.00 82.88 93 HIS A C 1
ATOM 744 O O . HIS A 1 93 ? -9.052 10.849 -0.428 1.00 82.88 93 HIS A O 1
ATOM 750 N N . PHE A 1 94 ? -8.021 8.940 -1.008 1.00 80.69 94 PHE A N 1
ATOM 751 C CA . PHE A 1 94 ? -8.949 8.580 -2.086 1.00 80.69 94 PHE A CA 1
ATOM 752 C C . PHE A 1 94 ? -10.188 7.802 -1.627 1.00 80.69 94 PHE A C 1
ATOM 754 O O . PHE A 1 94 ? -11.261 8.005 -2.182 1.00 80.69 94 PHE A O 1
ATOM 761 N N . ASP A 1 95 ? -10.056 6.924 -0.634 1.00 76.81 95 ASP A N 1
ATOM 762 C CA . ASP A 1 95 ? -11.122 6.006 -0.203 1.00 76.81 95 ASP A CA 1
ATOM 763 C C . ASP A 1 95 ? -11.865 6.549 1.031 1.00 76.81 95 ASP A C 1
ATOM 765 O O . ASP A 1 95 ? -13.079 6.422 1.162 1.00 76.81 95 ASP A O 1
ATOM 769 N N . ARG A 1 96 ? -11.134 7.216 1.937 1.00 74.12 96 ARG A N 1
ATOM 770 C CA . ARG A 1 96 ? -11.677 7.758 3.198 1.00 74.12 96 ARG A CA 1
ATOM 771 C C . ARG A 1 96 ? -12.007 9.252 3.167 1.00 74.12 96 ARG A C 1
ATOM 773 O O . ARG A 1 96 ? -12.428 9.780 4.190 1.00 74.12 96 ARG A O 1
ATOM 780 N N . GLY A 1 97 ? -11.824 9.936 2.039 1.00 74.19 97 GLY A N 1
ATOM 781 C CA . GLY A 1 97 ? -12.154 11.361 1.911 1.00 74.19 97 GLY A CA 1
ATOM 782 C C . GLY A 1 97 ? -11.178 12.309 2.620 1.00 74.19 97 GLY A C 1
ATOM 783 O O . GLY A 1 97 ? -11.593 13.358 3.101 1.00 74.19 97 GLY A O 1
ATOM 784 N N . GLY A 1 98 ? -9.893 11.947 2.712 1.00 72.62 98 GLY A N 1
ATOM 785 C CA . GLY A 1 98 ? -8.851 12.824 3.265 1.00 72.62 98 GLY A CA 1
ATOM 786 C C . GLY A 1 98 ? -8.592 12.669 4.764 1.00 72.62 98 GLY A C 1
ATOM 787 O O . GLY A 1 98 ? -8.023 13.567 5.378 1.00 72.62 98 GLY A O 1
ATOM 788 N N . ILE A 1 99 ? -8.989 11.547 5.373 1.00 76.00 99 ILE A N 1
ATOM 789 C CA . ILE A 1 99 ? -8.733 11.293 6.801 1.00 76.00 99 ILE A CA 1
ATOM 790 C C . ILE A 1 99 ? -7.233 11.109 7.042 1.00 76.00 99 ILE A C 1
ATOM 792 O O . ILE A 1 99 ? -6.552 10.415 6.293 1.00 76.00 99 ILE A O 1
ATOM 796 N N . ASP A 1 100 ? -6.717 11.673 8.129 1.00 78.88 100 ASP A N 1
ATOM 797 C CA . ASP A 1 100 ? -5.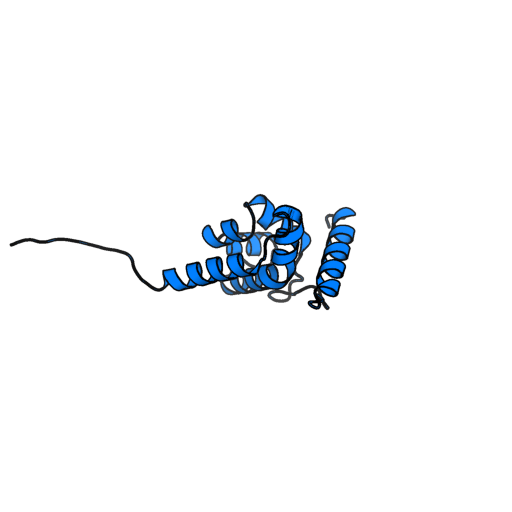303 11.564 8.473 1.00 78.88 100 ASP A CA 1
ATOM 798 C C . ASP A 1 100 ? -4.889 10.093 8.725 1.00 78.88 100 ASP A C 1
ATOM 800 O O . ASP A 1 100 ? -5.545 9.390 9.503 1.00 78.88 100 ASP A O 1
ATOM 804 N N . PRO A 1 101 ? -3.810 9.577 8.101 1.00 80.12 101 PRO A N 1
ATOM 805 C CA . PRO A 1 101 ? -3.371 8.195 8.308 1.00 80.12 101 PRO A CA 1
ATOM 806 C C . PRO A 1 101 ? -2.787 7.964 9.712 1.00 80.12 101 PRO A C 1
ATOM 808 O O . PRO A 1 101 ? -2.768 6.831 10.191 1.00 80.12 101 PRO A O 1
ATOM 811 N N . GLN A 1 102 ? -2.342 9.016 10.404 1.00 80.06 102 GLN A N 1
ATOM 812 C CA . GLN A 1 102 ? -1.688 8.932 11.715 1.00 80.06 102 GLN A CA 1
ATOM 813 C C . GLN A 1 102 ? -2.512 8.240 12.823 1.00 80.06 102 GLN A C 1
ATOM 815 O O . GLN A 1 102 ? -1.996 7.316 13.458 1.00 80.06 102 GLN A O 1
ATOM 820 N N . PRO A 1 103 ? -3.786 8.609 13.073 1.00 83.69 103 PRO A N 1
ATOM 821 C CA . PRO A 1 103 ? -4.624 7.923 14.059 1.00 83.69 103 PRO A CA 1
ATOM 822 C C . PRO A 1 103 ? -4.811 6.435 13.744 1.00 83.69 103 PRO A C 1
ATOM 824 O O . PRO A 1 103 ? -4.820 5.613 14.661 1.00 83.69 103 PRO A O 1
ATOM 827 N N . ILE A 1 104 ? -4.896 6.073 12.460 1.00 84.56 104 ILE A N 1
ATOM 828 C CA . ILE A 1 104 ? -5.025 4.679 12.025 1.00 84.56 104 ILE A CA 1
ATOM 829 C C . ILE A 1 104 ? -3.754 3.899 12.364 1.00 84.56 104 ILE A C 1
ATOM 831 O O . ILE A 1 104 ? -3.833 2.811 12.938 1.00 84.56 104 ILE A O 1
ATOM 835 N N . ILE A 1 105 ? -2.582 4.462 12.054 1.00 84.75 105 ILE A N 1
ATOM 836 C CA . ILE A 1 105 ? -1.283 3.861 12.382 1.00 84.75 105 ILE A CA 1
ATOM 837 C C . ILE A 1 105 ? -1.189 3.629 13.887 1.00 84.75 105 ILE A C 1
ATOM 839 O O . ILE A 1 105 ? -0.978 2.493 14.312 1.00 84.75 105 ILE A O 1
ATOM 843 N N . ASN A 1 106 ? -1.453 4.666 14.685 1.00 85.06 106 ASN A N 1
ATOM 844 C CA . ASN A 1 106 ? -1.393 4.595 16.142 1.00 85.06 106 ASN A CA 1
ATOM 845 C C . ASN A 1 106 ? -2.330 3.521 16.709 1.00 85.06 106 ASN A C 1
ATOM 847 O O . ASN A 1 106 ? -1.928 2.736 17.567 1.00 85.06 106 ASN A O 1
ATOM 851 N N . GLN A 1 107 ? -3.568 3.437 16.218 1.00 83.00 107 GLN A N 1
ATOM 852 C CA . GLN A 1 107 ? -4.540 2.438 16.671 1.00 83.00 107 GLN A CA 1
ATOM 853 C C . GLN A 1 107 ? -4.086 1.005 16.347 1.00 83.00 107 GLN A C 1
ATOM 855 O O . GLN A 1 107 ? -4.237 0.074 17.150 1.00 83.00 107 GLN A O 1
ATOM 860 N N . VAL A 1 108 ? -3.508 0.826 15.164 1.00 81.38 108 VAL A N 1
ATOM 861 C CA . VAL A 1 108 ? -3.058 -0.462 14.642 1.00 81.38 108 VAL A CA 1
ATOM 862 C C . VAL A 1 108 ? -1.741 -0.905 15.307 1.00 81.38 108 VAL A C 1
ATOM 864 O O . VAL A 1 108 ? -1.556 -2.095 15.590 1.00 81.38 108 VAL A O 1
ATOM 867 N N . GLU A 1 109 ? -0.843 0.021 15.645 1.00 79.75 109 GLU A N 1
ATOM 868 C CA . GLU A 1 109 ? 0.343 -0.239 16.475 1.00 79.75 109 GLU A CA 1
ATOM 869 C C . GLU A 1 109 ? -0.029 -0.542 17.933 1.00 79.75 109 GLU A C 1
ATOM 871 O O . GLU A 1 109 ? 0.450 -1.529 18.502 1.00 79.75 109 GLU A O 1
ATOM 876 N N . ALA A 1 110 ? -0.958 0.221 18.516 1.00 76.50 110 ALA A N 1
ATOM 877 C CA . ALA A 1 110 ? -1.461 -0.014 19.867 1.00 76.50 110 ALA A CA 1
ATOM 878 C C . ALA A 1 110 ? -2.121 -1.394 20.001 1.00 76.50 110 ALA A C 1
ATOM 880 O O . ALA A 1 110 ? -1.889 -2.092 20.987 1.00 76.50 110 ALA A O 1
ATOM 881 N N . SER A 1 111 ? -2.877 -1.838 18.993 1.00 67.12 111 SER A N 1
ATOM 882 C CA . SER A 1 111 ? -3.501 -3.172 18.968 1.00 67.12 111 SER A CA 1
ATOM 883 C C . SER A 1 111 ? -2.476 -4.307 18.862 1.00 67.12 111 SER A C 1
ATOM 885 O O . SER A 1 111 ? -2.664 -5.372 19.453 1.00 67.12 111 SER A O 1
ATOM 887 N N . THR A 1 112 ? -1.358 -4.078 18.164 1.00 61.44 112 THR A N 1
ATOM 888 C CA . THR A 1 112 ? -0.215 -5.006 18.137 1.00 61.44 112 THR A CA 1
ATOM 889 C C . THR A 1 112 ? 0.463 -5.089 19.511 1.00 61.44 112 THR A C 1
ATOM 891 O O . THR A 1 112 ? 0.839 -6.183 19.928 1.00 61.44 112 THR A O 1
ATOM 894 N N . LYS A 1 113 ? 0.571 -3.970 20.242 1.00 55.53 113 LYS A N 1
ATOM 895 C CA . LYS A 1 113 ? 1.230 -3.908 21.558 1.00 55.53 113 LYS A CA 1
ATOM 896 C C . LYS A 1 113 ? 0.343 -4.416 22.704 1.00 55.53 113 LYS A C 1
ATOM 898 O O . LYS A 1 113 ? 0.842 -5.060 23.624 1.00 55.53 113 LYS A O 1
ATOM 903 N N . LYS A 1 114 ? -0.980 -4.223 22.628 1.00 51.28 114 LYS A N 1
ATOM 904 C CA . LYS A 1 114 ? -1.938 -4.684 23.654 1.00 51.28 114 LYS A CA 1
ATOM 905 C C . LYS A 1 114 ? -2.089 -6.208 23.729 1.00 51.28 114 LYS A C 1
ATOM 907 O O . LYS A 1 114 ? -2.541 -6.709 24.748 1.00 51.28 114 LYS A O 1
ATOM 912 N N . LYS A 1 115 ? -1.677 -6.960 22.700 1.00 48.59 115 LYS A N 1
ATOM 913 C CA . LYS A 1 115 ? -1.712 -8.438 22.699 1.00 48.59 115 LYS A CA 1
ATOM 914 C C . LYS A 1 115 ? -0.430 -9.110 23.216 1.00 48.59 115 LYS A C 1
ATOM 916 O O . LYS A 1 115 ? -0.285 -10.316 23.055 1.00 48.59 115 LYS A O 1
ATOM 921 N N . GLY A 1 116 ? 0.469 -8.352 23.852 1.00 41.78 116 GLY A N 1
ATOM 922 C CA . GLY A 1 116 ? 1.533 -8.885 24.716 1.00 41.78 116 GLY A CA 1
ATOM 923 C C . GLY A 1 116 ? 1.094 -9.097 26.172 1.00 41.78 116 GLY A C 1
ATOM 924 O O . GLY A 1 116 ? 1.876 -9.581 26.982 1.00 41.78 116 GLY A O 1
ATOM 925 N N . GLY A 1 117 ? -0.151 -8.747 26.516 1.00 47.94 117 GLY A N 1
ATOM 926 C CA . GLY A 1 117 ? -0.690 -8.904 27.859 1.00 47.94 117 GLY A CA 1
ATOM 927 C C . GLY A 1 117 ? -2.115 -9.445 27.845 1.00 47.94 117 GLY A C 1
ATOM 928 O O . GLY A 1 117 ? -3.036 -8.751 27.429 1.00 47.94 117 GLY A O 1
ATOM 929 N N . LYS A 1 118 ? -2.267 -10.641 28.424 1.00 48.25 118 LYS A N 1
ATOM 930 C CA . LYS A 1 118 ? -3.492 -11.194 29.033 1.00 48.25 118 LYS A CA 1
ATOM 931 C C . LYS A 1 118 ? -4.499 -11.909 28.113 1.00 48.25 118 LYS A C 1
ATOM 933 O O . LYS A 1 118 ? -5.242 -11.274 27.369 1.00 48.25 118 LYS A O 1
ATOM 938 N N . SER A 1 119 ? -4.571 -13.237 28.285 1.00 42.50 119 SER A N 1
ATOM 939 C CA . SER A 1 119 ? -5.763 -14.096 28.552 1.00 42.50 119 SER A CA 1
ATOM 940 C C . SER A 1 119 ? -5.534 -15.506 27.959 1.00 42.50 119 SER A C 1
ATOM 942 O O . SER A 1 119 ? -5.013 -15.605 26.856 1.00 42.50 119 SER A O 1
ATOM 944 N N . ASN A 1 120 ? -5.830 -16.643 28.606 1.00 39.28 120 ASN A N 1
ATOM 945 C CA . ASN A 1 120 ? -6.733 -16.949 29.727 1.00 39.28 120 ASN A CA 1
ATOM 946 C C . ASN A 1 120 ? -6.360 -18.334 30.329 1.00 39.28 120 ASN A C 1
ATOM 948 O O . ASN A 1 120 ? -5.774 -19.140 29.609 1.00 39.28 120 ASN A O 1
ATOM 952 N N . SER A 1 121 ? -6.588 -18.615 31.622 1.00 39.50 121 SER A N 1
ATOM 953 C CA . SER A 1 121 ? -7.602 -19.573 32.152 1.00 39.50 121 SER A CA 1
ATOM 954 C C . SER A 1 121 ? -7.078 -20.055 33.529 1.00 39.50 121 SER A C 1
ATOM 956 O O . SER A 1 121 ? -5.867 -20.172 33.660 1.00 39.50 121 SER A O 1
ATOM 958 N N . THR A 1 122 ? -7.803 -20.328 34.615 1.00 40.62 122 THR A N 1
ATOM 959 C CA . THR A 1 122 ? -9.223 -20.562 34.915 1.00 40.62 122 THR A CA 1
ATOM 960 C C . THR A 1 122 ? -9.463 -20.269 36.402 1.00 40.62 122 THR A C 1
ATOM 962 O O . THR A 1 122 ? -8.614 -20.551 37.245 1.00 40.62 122 THR A O 1
ATOM 965 N N . SER A 1 123 ? -10.651 -19.765 36.718 1.00 49.78 123 SER A N 1
ATOM 966 C CA . SER A 1 123 ? -11.244 -19.750 38.056 1.00 49.78 123 SER A CA 1
ATOM 967 C C . SER A 1 123 ? -11.317 -21.156 38.662 1.00 49.78 123 SER A C 1
ATOM 969 O O . SER A 1 123 ? -11.628 -22.098 37.937 1.00 49.78 123 SER A O 1
ATOM 971 N N . SER A 1 124 ? -11.141 -21.282 39.980 1.00 46.25 124 SER A N 1
ATOM 972 C CA . SER A 1 124 ? -11.985 -22.120 40.852 1.00 46.25 124 SER A CA 1
ATOM 973 C C . SER A 1 124 ? -11.676 -21.804 42.313 1.00 46.25 124 SER A C 1
ATOM 975 O O . SER A 1 124 ? -10.594 -22.094 42.811 1.00 46.25 124 SER A O 1
ATOM 977 N N . ALA A 1 125 ? -12.642 -21.170 42.972 1.00 59.59 125 ALA A N 1
ATOM 978 C CA . ALA A 1 125 ? -12.758 -21.165 44.419 1.00 59.59 125 ALA A CA 1
ATOM 979 C C . ALA A 1 125 ? -13.281 -22.534 44.867 1.00 59.59 125 ALA A C 1
ATOM 981 O O . ALA A 1 125 ? -14.249 -23.003 44.276 1.00 59.59 125 ALA A O 1
ATOM 982 N N . VAL A 1 126 ? -12.702 -23.123 45.913 1.00 55.31 126 VAL A N 1
ATOM 983 C CA . VAL A 1 126 ? -13.411 -24.007 46.849 1.00 55.31 126 VAL A CA 1
ATOM 984 C C . VAL A 1 126 ? -12.745 -23.914 48.225 1.00 55.31 126 VAL A C 1
ATOM 986 O O . VAL A 1 126 ? -11.521 -23.899 48.310 1.00 55.31 126 VAL A O 1
ATOM 989 N N . PHE A 1 127 ? -13.629 -23.762 49.213 1.00 55.75 127 PHE A N 1
ATOM 990 C CA . PHE A 1 127 ? -13.541 -23.779 50.679 1.00 55.75 127 PHE A CA 1
ATOM 991 C C . PHE A 1 127 ? -12.237 -24.205 51.360 1.00 55.75 127 PHE A C 1
ATOM 993 O O . PHE A 1 127 ? -11.708 -25.287 51.029 1.00 55.75 127 PHE A O 1
#

Foldseek 3Di:
DPPPVVLVVVVVVLQVVCVVVVRHPPDQDDAQNHRDSPSLLLVVQVVQPHLLSCLVVVCLLVSCVVRVSHSDPRSSVVSSVCCLRRPQQVCCVPVVVNDDSVVVVVVSVVVVVVVVDDDDDDDDDDD